Protein AF-A0A140G4X2-F1 (afdb_monomer_lite)

pLDDT: mean 81.14, std 12.69, range [40.03, 97.06]

Secondary structure (DSSP, 8-state):
-----HHHHHHHHH-TTS----HHHHS-TTSPPPPHHHHHHHHHHHHHHHHHT-SSGGGSPPHHHHHHHHHHHS---

Organism: NCBI:txid316732

Radius of gyration: 13.96 Å; chains: 1; bounding box: 34×36×27 Å

InterPro domains:
  IPR051420 Ser/Thr Protein Kinases with Diverse Regulatory Roles [PTHR48005] (1-71)

Structure (mmCIF, N/CA/C/O backbone):
data_AF-A0A140G4X2-F1
#
_entry.id   AF-A0A140G4X2-F1
#
loop_
_atom_site.group_PDB
_atom_site.id
_atom_site.type_symbol
_atom_site.label_atom_id
_atom_site.label_alt_id
_atom_site.label_comp_id
_atom_site.label_asym_id
_atom_site.label_entity_id
_atom_site.label_seq_id
_atom_site.pdbx_PDB_ins_code
_atom_site.Cartn_x
_atom_site.Cartn_y
_atom_site.Cartn_z
_atom_site.occupancy
_atom_site.B_iso_or_equiv
_atom_site.auth_seq_id
_atom_site.auth_comp_id
_atom_site.auth_asym_id
_atom_site.auth_atom_id
_atom_site.pdbx_PDB_model_num
ATOM 1 N N . MET A 1 1 ? -18.571 19.749 -7.614 1.00 40.03 1 MET A N 1
ATOM 2 C CA . MET A 1 1 ? -18.076 18.397 -7.275 1.00 40.03 1 MET A CA 1
ATOM 3 C C . MET A 1 1 ? -16.823 18.563 -6.431 1.00 40.03 1 MET A C 1
ATOM 5 O O . MET A 1 1 ? -15.934 19.281 -6.863 1.00 40.03 1 MET A O 1
ATOM 9 N N . LYS A 1 2 ? -16.785 18.010 -5.214 1.00 61.69 2 LYS A N 1
ATOM 10 C CA . LYS A 1 2 ? -15.589 17.990 -4.357 1.00 61.69 2 LYS A CA 1
ATOM 11 C C . LYS A 1 2 ? -15.174 16.531 -4.197 1.00 61.69 2 LYS A C 1
ATOM 13 O O . LYS A 1 2 ? -15.692 15.840 -3.332 1.00 61.69 2 LYS A O 1
ATOM 18 N N . GLY A 1 3 ? -14.325 16.063 -5.096 1.00 66.56 3 GLY A N 1
ATOM 19 C CA . GLY A 1 3 ? -13.711 14.742 -5.048 1.00 66.56 3 GLY A CA 1
ATOM 20 C C . GLY A 1 3 ? -12.337 14.853 -5.692 1.00 66.56 3 GLY A C 1
ATOM 21 O O . GLY A 1 3 ? -12.197 15.563 -6.688 1.00 66.56 3 GLY A O 1
ATOM 22 N N . LYS A 1 4 ? -11.331 14.225 -5.087 1.00 70.75 4 LYS A N 1
ATOM 23 C CA . LYS A 1 4 ? -9.961 14.176 -5.612 1.00 70.75 4 LYS A CA 1
ATOM 24 C C . LYS A 1 4 ? -9.960 13.221 -6.806 1.00 70.75 4 LYS A C 1
ATOM 26 O O . LYS A 1 4 ? -10.543 12.138 -6.716 1.00 70.75 4 LYS A O 1
ATOM 31 N N . HIS A 1 5 ? -9.380 13.615 -7.935 1.00 81.81 5 HIS A N 1
ATOM 32 C CA . HIS A 1 5 ? -9.368 12.735 -9.104 1.00 81.81 5 HIS A CA 1
ATOM 33 C C . HIS A 1 5 ? -8.395 11.566 -8.850 1.00 81.81 5 HIS A C 1
ATOM 35 O O . HIS A 1 5 ? -7.292 11.815 -8.360 1.00 81.81 5 HIS A O 1
ATOM 41 N N . PRO A 1 6 ? -8.715 10.305 -9.212 1.00 75.69 6 PRO A N 1
ATOM 42 C CA . PRO A 1 6 ? -7.817 9.168 -8.970 1.00 75.69 6 PRO A CA 1
ATOM 43 C C . PRO A 1 6 ? -6.404 9.373 -9.533 1.00 75.69 6 PRO A C 1
ATOM 45 O O . PRO A 1 6 ? -5.415 9.001 -8.910 1.00 75.69 6 PRO A O 1
ATOM 48 N N . GLY A 1 7 ? -6.293 10.051 -10.679 1.00 79.56 7 GLY A N 1
ATOM 49 C CA . GLY A 1 7 ? -5.001 10.425 -11.259 1.00 79.56 7 GLY A CA 1
ATOM 50 C C . GLY A 1 7 ? -4.168 11.370 -10.382 1.00 79.56 7 GLY A C 1
ATOM 51 O O . GLY A 1 7 ? -2.952 11.234 -10.350 1.00 79.56 7 GLY A O 1
ATOM 52 N N . GLU A 1 8 ? -4.786 12.283 -9.627 1.00 78.75 8 GLU A N 1
ATOM 53 C CA . GLU A 1 8 ? -4.065 13.178 -8.704 1.00 78.75 8 GLU A CA 1
ATOM 54 C C . GLU A 1 8 ? -3.505 12.412 -7.500 1.00 78.75 8 GLU A C 1
ATOM 56 O O . GLU A 1 8 ? -2.416 12.723 -7.013 1.00 78.75 8 GLU A O 1
ATOM 61 N N . ILE A 1 9 ? -4.229 11.383 -7.046 1.00 78.12 9 ILE A N 1
ATOM 62 C CA . ILE A 1 9 ? -3.787 10.482 -5.977 1.00 78.12 9 ILE A CA 1
ATOM 63 C C . ILE A 1 9 ? -2.584 9.672 -6.468 1.00 78.12 9 ILE A C 1
ATOM 65 O O . ILE A 1 9 ? -1.536 9.695 -5.833 1.00 78.12 9 ILE A O 1
ATOM 69 N N . ILE A 1 10 ? -2.678 9.049 -7.646 1.00 76.50 10 ILE A N 1
ATOM 70 C CA . ILE A 1 10 ? -1.585 8.249 -8.225 1.00 76.50 10 ILE A CA 1
ATOM 71 C C . ILE A 1 10 ? -0.323 9.095 -8.445 1.00 76.50 10 ILE A C 1
ATOM 73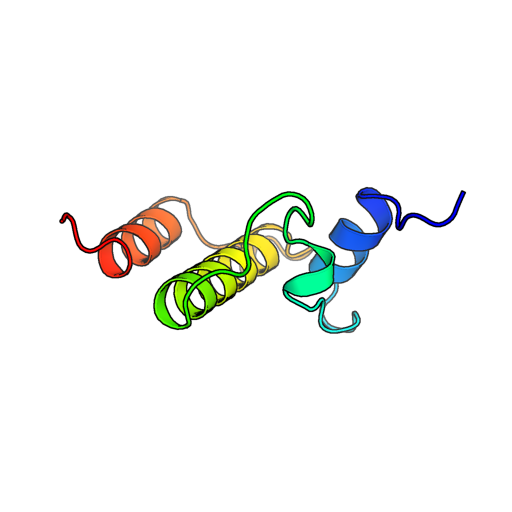 O O . ILE A 1 10 ? 0.774 8.670 -8.085 1.00 76.50 10 ILE A O 1
ATOM 77 N N . LEU A 1 11 ? -0.463 10.309 -8.987 1.00 77.06 11 LEU A N 1
ATOM 78 C CA . LEU A 1 11 ? 0.664 11.233 -9.170 1.00 77.06 11 LEU A CA 1
ATOM 79 C C . LEU A 1 11 ? 1.329 11.606 -7.838 1.00 77.06 11 LEU A C 1
ATOM 81 O O . LEU A 1 11 ? 2.550 11.758 -7.779 1.00 77.06 11 LEU A O 1
ATOM 85 N N . SER A 1 12 ? 0.536 11.713 -6.770 1.00 77.06 12 SER A N 1
ATOM 86 C CA . SER A 1 12 ? 1.036 11.947 -5.416 1.00 77.06 12 SER A CA 1
ATOM 87 C C . SER A 1 12 ? 1.683 10.690 -4.804 1.00 77.06 12 SER A C 1
ATOM 89 O O . SER A 1 12 ? 2.575 10.810 -3.984 1.00 77.06 12 SER A O 1
ATOM 91 N N . MET A 1 13 ? 1.328 9.473 -5.218 1.00 76.38 13 MET A N 1
ATOM 92 C CA . MET A 1 13 ? 2.032 8.254 -4.770 1.00 76.38 13 MET A CA 1
ATOM 93 C C . MET A 1 13 ? 3.364 8.042 -5.504 1.00 76.38 13 MET A C 1
ATOM 95 O O . MET A 1 13 ? 4.313 7.502 -4.947 1.00 76.38 13 MET A O 1
ATOM 99 N N . ALA A 1 14 ? 3.447 8.451 -6.771 1.00 74.50 14 ALA A N 1
ATOM 100 C CA . ALA A 1 14 ? 4.588 8.145 -7.634 1.00 74.50 14 ALA A CA 1
ATOM 101 C C . ALA A 1 14 ? 5.825 9.040 -7.405 1.00 74.50 14 ALA A C 1
ATOM 103 O O . ALA A 1 14 ? 6.919 8.722 -7.886 1.00 74.50 14 ALA A O 1
ATOM 104 N N . SER A 1 15 ? 5.664 10.176 -6.714 1.00 69.75 15 SER A N 1
ATOM 105 C CA . SER A 1 15 ? 6.719 11.177 -6.521 1.00 69.75 15 SER A CA 1
ATOM 106 C C . SER A 1 15 ? 7.371 11.078 -5.133 1.00 69.75 15 SER A C 1
ATOM 108 O O . SER A 1 15 ? 6.660 11.095 -4.132 1.00 69.75 15 SER A O 1
ATOM 110 N N . PRO A 1 16 ? 8.716 11.092 -5.032 1.00 60.59 16 PRO A N 1
ATOM 111 C CA . PRO A 1 16 ? 9.417 11.068 -3.745 1.00 60.59 16 PRO A CA 1
ATOM 112 C C . PRO A 1 16 ? 9.178 12.310 -2.868 1.00 60.59 16 PRO A C 1
ATOM 114 O O . PRO A 1 16 ? 9.474 12.282 -1.680 1.00 60.59 16 PRO A O 1
ATOM 117 N N . SER A 1 17 ? 8.685 13.409 -3.453 1.00 61.22 17 SER A N 1
ATOM 118 C CA . SER A 1 17 ? 8.414 14.682 -2.763 1.00 61.22 17 SER A CA 1
ATOM 119 C C . SER A 1 17 ? 6.919 14.940 -2.551 1.00 61.22 17 SER A C 1
ATOM 121 O O . SER A 1 17 ? 6.532 16.040 -2.145 1.00 61.22 17 SER A O 1
ATOM 123 N N . ALA A 1 18 ? 6.057 13.996 -2.913 1.00 60.16 18 ALA A N 1
ATOM 124 C CA . ALA A 1 18 ? 4.629 14.215 -2.805 1.00 60.16 18 ALA A CA 1
ATOM 125 C C . ALA A 1 18 ? 4.140 14.109 -1.359 1.00 60.16 18 ALA A C 1
ATOM 127 O O . ALA A 1 18 ? 4.768 13.488 -0.503 1.00 60.16 18 ALA A O 1
ATOM 128 N N . LYS A 1 19 ? 3.008 14.772 -1.098 1.00 63.59 19 LYS A N 1
ATOM 129 C CA . LYS A 1 19 ? 2.323 14.711 0.192 1.00 63.59 19 LYS A CA 1
ATOM 130 C C . LYS A 1 19 ? 2.062 13.256 0.563 1.00 63.59 19 LYS A C 1
ATOM 132 O O . LYS A 1 19 ? 1.562 12.497 -0.262 1.00 63.59 19 LYS A O 1
ATOM 137 N N . GLU A 1 20 ? 2.350 12.927 1.816 1.00 66.81 20 GLU A N 1
ATOM 138 C CA . GLU A 1 20 ? 1.977 11.656 2.421 1.00 66.81 20 GLU A CA 1
ATOM 139 C C . GLU A 1 20 ? 0.452 11.503 2.325 1.00 66.81 20 GLU A C 1
ATOM 141 O O . GLU A 1 20 ? -0.305 12.296 2.889 1.00 66.81 20 GLU A O 1
ATOM 146 N N . ILE A 1 21 ? 0.005 10.553 1.504 1.00 74.19 21 ILE A N 1
ATOM 147 C CA . ILE A 1 21 ? -1.412 10.223 1.354 1.00 74.19 21 ILE A CA 1
ATOM 148 C C . ILE A 1 21 ? -1.833 9.468 2.606 1.00 74.19 21 ILE A C 1
ATOM 150 O O . ILE A 1 21 ? -1.188 8.494 2.998 1.00 74.19 21 ILE A O 1
ATOM 154 N N . THR A 1 22 ? -2.909 9.922 3.241 1.00 78.75 22 THR A N 1
ATOM 155 C CA . THR A 1 22 ? -3.440 9.258 4.430 1.00 78.75 22 THR A CA 1
ATOM 156 C C . THR A 1 22 ? -4.336 8.093 4.031 1.00 78.75 22 THR A C 1
ATOM 158 O O . THR A 1 22 ? -4.947 8.089 2.961 1.00 78.75 22 THR A O 1
ATOM 161 N N . LEU A 1 23 ? -4.461 7.110 4.923 1.00 79.25 23 LEU A N 1
ATOM 162 C CA . LEU A 1 23 ? -5.328 5.956 4.699 1.00 79.25 23 LEU A CA 1
ATOM 163 C C . LEU A 1 23 ? -6.790 6.380 4.442 1.00 79.25 23 LEU A C 1
ATOM 165 O O . LEU A 1 23 ? -7.466 5.812 3.591 1.00 79.25 23 LEU A O 1
ATOM 169 N N . GLU A 1 24 ? -7.260 7.438 5.101 1.00 79.31 24 GLU A N 1
ATOM 170 C CA . GLU A 1 24 ? -8.609 7.999 4.933 1.00 79.31 24 GLU A CA 1
ATOM 171 C C . GLU A 1 24 ? -8.890 8.528 3.517 1.00 79.31 24 GLU A C 1
ATOM 173 O O . GLU A 1 24 ? -10.035 8.491 3.064 1.00 79.31 24 GLU A O 1
ATOM 178 N N . GLU A 1 25 ? -7.867 9.016 2.803 1.00 78.12 25 GLU A N 1
ATOM 179 C CA . GLU A 1 25 ? -8.024 9.531 1.436 1.00 78.12 25 GLU A CA 1
ATOM 180 C C . GLU A 1 25 ? -8.221 8.414 0.400 1.00 78.12 25 GLU A C 1
ATOM 182 O O . GLU A 1 25 ? -8.730 8.680 -0.691 1.00 78.12 25 GLU A O 1
ATOM 187 N N . VAL A 1 26 ? -7.811 7.183 0.725 1.00 80.81 26 VAL A N 1
ATOM 188 C CA . VAL A 1 26 ? -7.814 6.034 -0.200 1.00 80.81 26 VAL A CA 1
ATOM 189 C C . VAL A 1 26 ? -8.757 4.909 0.217 1.00 80.81 26 VAL A C 1
ATOM 191 O O . VAL A 1 26 ? -9.094 4.063 -0.610 1.00 80.81 26 VAL A O 1
ATOM 194 N N . THR A 1 27 ? -9.202 4.891 1.473 1.00 82.94 27 THR A N 1
ATOM 195 C CA . THR A 1 27 ? -10.144 3.882 1.967 1.00 82.94 27 THR A CA 1
ATOM 196 C C . THR A 1 27 ? -11.549 4.177 1.448 1.00 82.94 27 THR A C 1
ATOM 198 O O . THR A 1 27 ? 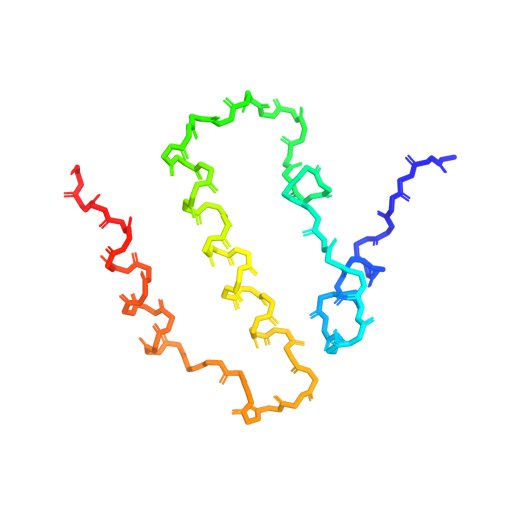-11.987 5.327 1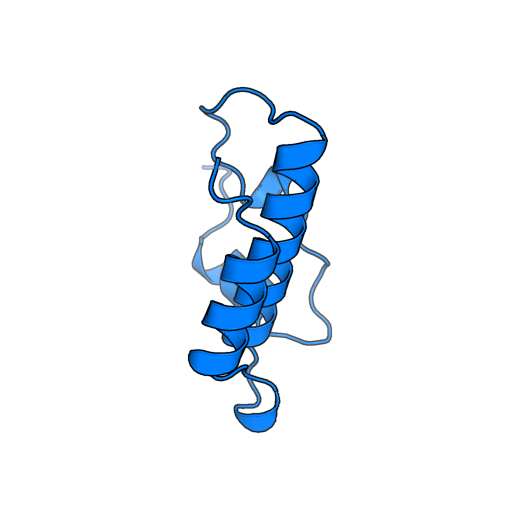.403 1.00 82.94 27 THR A O 1
ATOM 201 N N . ASP A 1 28 ? -12.286 3.133 1.064 1.00 85.25 28 ASP A N 1
ATOM 202 C CA . ASP A 1 28 ? -13.689 3.274 0.680 1.00 85.25 28 ASP A CA 1
ATOM 203 C C . ASP A 1 28 ? -14.517 3.709 1.897 1.00 85.25 28 ASP A C 1
ATOM 205 O O . ASP A 1 28 ? -14.765 2.929 2.814 1.00 85.25 28 ASP A O 1
ATOM 209 N N . GLN A 1 29 ? -14.963 4.965 1.891 1.00 84.50 29 GLN A N 1
ATOM 210 C CA . GLN A 1 29 ? -15.704 5.588 2.994 1.00 84.50 29 GLN A CA 1
ATOM 211 C C . GLN A 1 29 ? -17.062 4.931 3.285 1.00 84.50 29 GLN A C 1
ATOM 213 O O . GLN A 1 29 ? -17.701 5.260 4.283 1.00 84.50 29 GLN A O 1
ATOM 218 N N . ARG A 1 30 ? -17.545 4.038 2.413 1.00 88.06 30 ARG A N 1
ATOM 219 C CA . ARG A 1 30 ? -18.782 3.276 2.639 1.00 88.06 30 ARG A CA 1
ATOM 220 C C . ARG A 1 30 ? -18.560 2.059 3.536 1.00 88.06 30 ARG A C 1
ATOM 222 O O . ARG A 1 30 ? -19.539 1.465 3.985 1.00 88.06 30 ARG A O 1
ATOM 229 N N . LEU A 1 31 ? -17.308 1.658 3.747 1.00 88.94 31 LEU A N 1
ATOM 230 C CA . LEU A 1 31 ? -16.952 0.554 4.629 1.00 88.94 31 LEU A CA 1
ATOM 231 C C . LEU A 1 31 ? -16.930 1.020 6.093 1.00 88.94 31 LEU A C 1
ATOM 233 O O . LEU A 1 31 ? -16.670 2.194 6.365 1.00 88.94 31 LEU A O 1
ATOM 237 N N . PRO A 1 32 ? -17.203 0.118 7.052 1.00 90.00 32 PRO A N 1
ATOM 238 C CA . PRO A 1 32 ? -17.016 0.425 8.463 1.00 90.00 32 PRO A CA 1
ATOM 239 C C . PRO A 1 32 ? -15.544 0.722 8.760 1.00 90.00 32 PRO A C 1
ATOM 241 O O . PRO A 1 32 ? -14.646 0.218 8.082 1.00 90.00 32 PRO A O 1
ATOM 244 N N . THR A 1 33 ? -15.299 1.506 9.810 1.00 89.00 33 THR A N 1
ATOM 245 C CA . THR A 1 33 ? -13.942 1.778 10.285 1.00 89.00 33 THR A CA 1
ATOM 246 C C . THR A 1 33 ? -13.223 0.455 10.585 1.00 89.00 33 THR A C 1
ATOM 248 O O . THR A 1 33 ? -13.751 -0.345 11.364 1.00 89.00 33 THR A O 1
ATOM 251 N N . PRO A 1 34 ? -12.047 0.201 9.982 1.00 88.50 34 PRO A N 1
ATOM 252 C CA . PRO A 1 34 ? -11.307 -1.036 10.200 1.00 88.50 34 PRO A CA 1
ATOM 253 C C . PRO A 1 34 ? -10.801 -1.129 11.643 1.00 88.50 34 PRO A C 1
ATOM 255 O O . PRO A 1 34 ? -10.526 -0.107 12.280 1.00 88.50 34 PRO A O 1
ATOM 258 N N . SER A 1 35 ? -10.645 -2.357 12.146 1.00 92.06 35 SER A N 1
ATOM 259 C CA . SER A 1 35 ? -9.961 -2.591 13.421 1.00 92.06 35 SER A CA 1
ATOM 260 C C . SER A 1 35 ? -8.488 -2.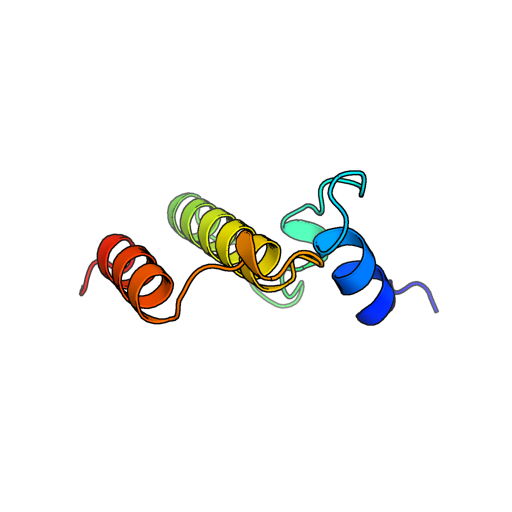158 13.328 1.00 92.06 35 SER A C 1
ATOM 262 O O . SER A 1 35 ? -7.963 -2.041 12.216 1.00 92.06 35 SER A O 1
ATOM 264 N N . PRO A 1 36 ? -7.802 -1.910 14.458 1.00 89.50 36 PRO A N 1
ATOM 265 C CA . PRO A 1 36 ? -6.389 -1.525 14.452 1.00 89.50 36 PRO A CA 1
ATOM 266 C C . PRO A 1 36 ? -5.492 -2.497 13.673 1.00 89.50 36 PRO A C 1
ATOM 268 O O . PRO A 1 36 ? -4.601 -2.059 12.953 1.00 89.50 36 PRO A O 1
ATOM 271 N N . GLU A 1 37 ? -5.769 -3.799 13.754 1.00 88.75 37 GLU A N 1
ATOM 272 C CA . GLU A 1 37 ? -5.020 -4.848 13.053 1.00 88.75 37 GLU A CA 1
ATOM 273 C C . GLU A 1 37 ? -5.160 -4.708 11.532 1.00 88.75 37 GLU A C 1
ATOM 275 O O . GLU A 1 37 ? -4.165 -4.640 10.813 1.00 88.75 37 GLU A O 1
ATOM 280 N N . ILE A 1 38 ? -6.396 -4.551 11.046 1.00 88.62 38 ILE A N 1
ATOM 281 C CA . ILE A 1 38 ? -6.674 -4.324 9.620 1.00 88.62 38 ILE A CA 1
ATOM 282 C C . ILE A 1 38 ? -6.061 -2.996 9.156 1.00 88.62 38 ILE A C 1
ATOM 284 O O . ILE A 1 38 ? -5.626 -2.861 8.014 1.00 88.62 38 ILE A O 1
ATOM 288 N N . GLN A 1 39 ? -6.010 -1.991 10.029 1.00 88.38 39 GLN A N 1
ATOM 289 C CA . GLN A 1 39 ? -5.421 -0.693 9.709 1.00 88.38 39 GLN A CA 1
ATOM 290 C C . GLN A 1 39 ? -3.913 -0.805 9.420 1.00 88.38 39 GLN A C 1
ATOM 292 O O . GLN A 1 39 ? -3.433 -0.201 8.460 1.00 88.38 39 GLN A O 1
ATOM 297 N N . GLU A 1 40 ? -3.185 -1.623 10.182 1.00 86.56 40 GLU A N 1
ATOM 298 C CA . GLU A 1 40 ? -1.762 -1.918 9.944 1.00 86.56 40 GLU A CA 1
ATOM 299 C C . GLU A 1 40 ? -1.531 -2.698 8.63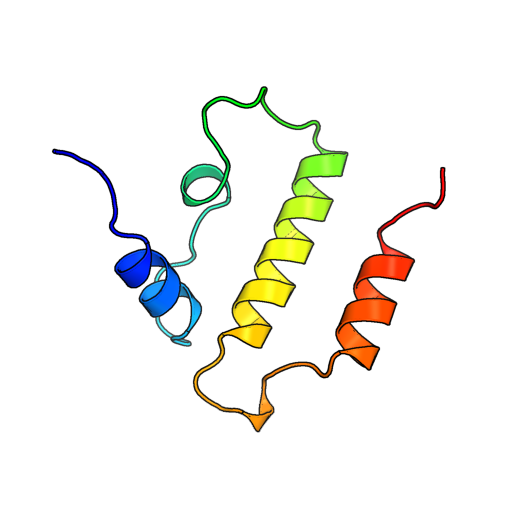7 1.00 86.56 40 GLU A C 1
ATOM 301 O O . GLU A 1 40 ? -0.606 -2.392 7.869 1.00 86.56 40 GLU A O 1
ATOM 306 N N . GLU A 1 41 ? -2.404 -3.660 8.324 1.00 88.25 41 GLU A N 1
ATOM 307 C CA . GLU A 1 41 ? -2.380 -4.368 7.036 1.00 88.25 41 GLU A CA 1
ATOM 308 C C . GLU A 1 41 ? -2.587 -3.394 5.867 1.00 88.25 41 GLU A C 1
ATOM 310 O O . GLU A 1 41 ? -1.810 -3.382 4.907 1.00 88.25 41 GLU A O 1
ATOM 315 N N . LEU A 1 42 ? -3.579 -2.505 5.971 1.00 88.44 42 LEU A N 1
ATOM 316 C CA . LEU A 1 42 ? -3.853 -1.487 4.958 1.00 88.44 42 LEU A CA 1
ATOM 317 C C . LEU A 1 42 ? -2.677 -0.519 4.774 1.00 88.44 42 LEU A C 1
ATOM 319 O O . LEU A 1 42 ? -2.338 -0.181 3.636 1.00 88.44 42 LEU A O 1
ATOM 323 N N . ILE A 1 43 ? -2.014 -0.105 5.859 1.00 86.75 43 ILE A N 1
ATOM 324 C CA . ILE A 1 43 ? -0.794 0.715 5.789 1.00 86.75 43 ILE A CA 1
ATOM 325 C C . ILE A 1 43 ? 0.296 -0.020 5.008 1.00 86.75 43 ILE A C 1
ATOM 327 O O . ILE A 1 43 ? 0.986 0.591 4.184 1.00 86.75 43 ILE A O 1
ATOM 331 N N . THR A 1 44 ? 0.463 -1.324 5.223 1.00 87.75 44 THR A N 1
ATOM 332 C CA . THR A 1 44 ? 1.472 -2.083 4.479 1.00 87.75 44 THR A CA 1
ATOM 333 C C . THR A 1 44 ? 1.107 -2.229 3.007 1.00 87.75 44 THR A C 1
ATOM 335 O O . THR A 1 44 ? 1.950 -1.958 2.147 1.00 87.75 44 THR A O 1
ATOM 338 N N . ILE A 1 45 ? -0.146 -2.555 2.691 1.00 89.44 45 ILE A N 1
ATOM 339 C CA . ILE A 1 45 ? -0.634 -2.606 1.306 1.00 89.44 45 ILE A CA 1
ATOM 340 C C . ILE A 1 45 ? -0.391 -1.261 0.611 1.00 89.44 45 ILE A C 1
ATOM 342 O O . ILE A 1 45 ? 0.097 -1.226 -0.521 1.00 89.44 45 ILE A O 1
ATOM 346 N N . MET A 1 46 ? -0.641 -0.146 1.300 1.00 86.94 46 MET A N 1
ATOM 347 C CA . MET A 1 46 ? -0.399 1.196 0.772 1.00 86.94 46 MET A CA 1
ATOM 348 C C . MET A 1 46 ? 1.091 1.466 0.516 1.00 86.94 46 MET A C 1
ATOM 350 O O . MET A 1 46 ? 1.440 2.028 -0.526 1.00 86.94 46 MET A O 1
ATOM 354 N N . LYS A 1 47 ? 1.989 1.025 1.407 1.00 86.50 47 LYS A N 1
ATOM 355 C CA . LYS A 1 47 ? 3.449 1.109 1.200 1.00 86.50 47 LYS A CA 1
ATOM 356 C C . LYS A 1 47 ? 3.893 0.306 -0.024 1.00 86.50 47 LYS A C 1
ATOM 358 O O . LYS A 1 47 ? 4.651 0.823 -0.846 1.00 86.50 47 LYS A O 1
ATOM 363 N N . ILE A 1 48 ? 3.388 -0.919 -0.184 1.00 90.62 48 ILE A N 1
ATOM 364 C CA . ILE A 1 48 ? 3.678 -1.770 -1.349 1.00 90.62 48 ILE A CA 1
ATOM 365 C C . ILE A 1 48 ? 3.173 -1.100 -2.629 1.00 90.62 48 ILE A C 1
ATOM 367 O O . ILE A 1 48 ? 3.935 -0.958 -3.586 1.00 90.62 48 ILE A O 1
ATOM 371 N N . ALA A 1 49 ? 1.917 -0.646 -2.645 1.00 89.69 49 ALA A N 1
ATOM 372 C CA . ALA A 1 49 ? 1.314 0.023 -3.795 1.00 89.69 49 ALA A CA 1
ATOM 373 C C . ALA A 1 49 ? 2.108 1.275 -4.201 1.00 89.69 49 ALA A C 1
ATOM 375 O O . ALA A 1 49 ? 2.407 1.467 -5.378 1.00 89.69 49 ALA A O 1
ATOM 376 N N . THR A 1 50 ? 2.529 2.080 -3.223 1.00 86.12 50 THR A N 1
ATOM 377 C CA . THR A 1 50 ? 3.360 3.274 -3.442 1.00 86.12 50 THR A CA 1
ATOM 378 C C . THR A 1 50 ? 4.713 2.910 -4.058 1.00 86.12 50 THR A C 1
ATOM 380 O O . THR A 1 50 ? 5.122 3.510 -5.051 1.00 86.12 50 THR A O 1
ATOM 383 N N . ALA A 1 51 ? 5.385 1.876 -3.543 1.00 89.25 51 ALA A N 1
ATOM 384 C CA . ALA A 1 51 ? 6.643 1.392 -4.111 1.00 89.25 51 ALA A CA 1
ATOM 385 C C . ALA A 1 51 ? 6.471 0.865 -5.550 1.00 89.25 51 ALA A C 1
ATOM 387 O O . ALA A 1 51 ? 7.315 1.121 -6.410 1.00 89.25 51 ALA A O 1
ATOM 388 N N . CYS A 1 52 ? 5.355 0.192 -5.851 1.00 91.88 52 CYS A N 1
ATOM 389 C CA . CYS A 1 52 ? 5.032 -0.283 -7.202 1.00 91.88 52 CYS A CA 1
ATOM 390 C C . CYS A 1 52 ? 4.836 0.863 -8.205 1.00 91.88 52 CYS A C 1
ATOM 392 O O . CYS A 1 52 ? 5.187 0.725 -9.378 1.00 91.88 52 CYS A O 1
ATOM 394 N N . LEU A 1 53 ? 4.296 1.994 -7.746 1.00 89.00 53 LEU A N 1
ATOM 395 C CA . LEU A 1 53 ? 4.031 3.181 -8.561 1.00 89.00 53 LEU A CA 1
ATOM 396 C C . LEU A 1 53 ? 5.252 4.097 -8.731 1.00 89.00 53 LEU A C 1
ATOM 398 O O . LEU A 1 53 ? 5.144 5.128 -9.393 1.00 89.00 53 LEU A O 1
ATOM 402 N N . ASN A 1 54 ? 6.416 3.744 -8.176 1.00 87.31 54 ASN A N 1
ATOM 403 C CA . ASN A 1 54 ? 7.598 4.598 -8.236 1.00 87.31 54 ASN A CA 1
ATOM 404 C C . ASN A 1 54 ? 8.003 4.912 -9.690 1.00 87.31 54 ASN A C 1
ATOM 406 O O . ASN A 1 54 ? 8.101 4.023 -10.545 1.00 87.31 54 ASN A O 1
ATOM 410 N N . ASN A 1 55 ? 8.280 6.185 -9.978 1.00 86.62 55 ASN A N 1
ATOM 411 C CA . ASN A 1 55 ? 8.715 6.616 -11.308 1.00 86.62 55 ASN A CA 1
ATOM 412 C C . ASN A 1 55 ? 10.048 5.987 -11.738 1.00 86.62 55 ASN A C 1
ATOM 414 O O . ASN A 1 55 ? 10.262 5.784 -12.931 1.00 86.62 55 ASN A O 1
ATOM 418 N N . ASN A 1 56 ? 10.924 5.645 -10.790 1.00 88.50 56 ASN A N 1
ATOM 419 C CA . ASN A 1 56 ? 12.153 4.911 -11.062 1.00 88.50 56 ASN A CA 1
ATOM 420 C C . ASN A 1 56 ? 11.890 3.391 -11.012 1.00 88.50 56 ASN A C 1
ATOM 422 O O . ASN A 1 56 ? 11.596 2.859 -9.937 1.00 88.50 56 ASN A O 1
ATOM 426 N N . PRO A 1 57 ? 12.057 2.660 -12.132 1.00 91.62 57 PRO A N 1
ATOM 427 C CA . PRO A 1 57 ? 11.845 1.215 -12.179 1.00 91.62 57 PRO A CA 1
ATOM 428 C C 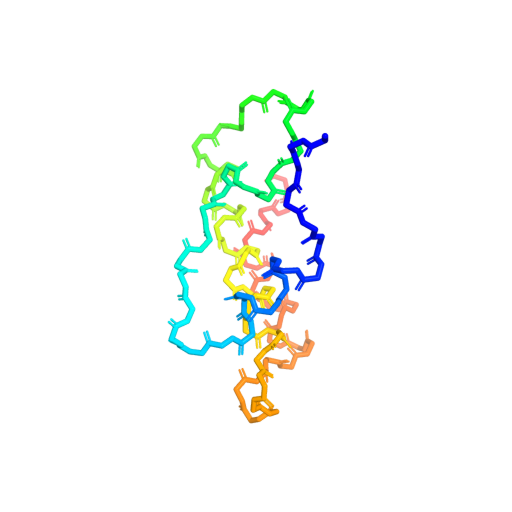. PRO A 1 57 ? 12.715 0.417 -11.201 1.00 91.62 57 PRO A C 1
ATOM 430 O O . PRO A 1 57 ? 12.298 -0.652 -10.772 1.00 91.62 57 PRO A O 1
ATOM 433 N N . GLN A 1 58 ? 13.893 0.925 -10.823 1.00 93.00 58 GLN A N 1
ATOM 434 C CA . GLN A 1 58 ? 14.811 0.228 -9.910 1.00 93.00 58 GLN A CA 1
ATOM 435 C C . GLN A 1 58 ? 14.304 0.180 -8.463 1.00 93.00 58 GLN A C 1
ATOM 437 O O . GLN A 1 58 ? 14.738 -0.675 -7.699 1.00 93.00 58 GLN A O 1
ATOM 442 N N . TYR A 1 59 ? 13.392 1.081 -8.083 1.00 90.38 59 TYR A N 1
ATOM 443 C CA . TYR A 1 59 ? 12.768 1.077 -6.756 1.00 90.38 59 TYR A CA 1
ATOM 444 C C . TYR A 1 59 ? 11.465 0.275 -6.709 1.00 90.38 59 TYR A C 1
ATOM 446 O O . TYR A 1 59 ? 10.899 0.106 -5.629 1.00 90.38 59 TYR A O 1
ATOM 454 N N . ARG A 1 60 ? 10.973 -0.219 -7.853 1.00 94.62 60 ARG A N 1
ATOM 455 C CA . ARG A 1 60 ? 9.755 -1.031 -7.881 1.00 94.62 60 ARG A CA 1
ATOM 456 C C . ARG A 1 60 ? 10.065 -2.441 -7.378 1.00 94.62 60 ARG A C 1
ATOM 458 O O . ARG A 1 60 ? 11.017 -3.057 -7.862 1.00 94.62 60 ARG A O 1
ATOM 465 N N . PRO A 1 61 ? 9.269 -2.984 -6.445 1.00 95.69 61 PRO A N 1
ATOM 466 C CA . PRO A 1 61 ? 9.448 -4.352 -5.991 1.00 95.69 61 PRO A CA 1
ATOM 467 C C . PRO A 1 61 ? 9.082 -5.346 -7.098 1.00 95.69 61 PRO A C 1
ATOM 469 O O . PRO A 1 61 ? 8.263 -5.074 -7.978 1.00 95.69 61 PRO A O 1
ATOM 472 N N . THR A 1 62 ? 9.679 -6.533 -7.036 1.00 97.06 62 THR A N 1
ATOM 473 C CA . THR A 1 62 ? 9.279 -7.650 -7.900 1.00 97.06 62 THR A CA 1
ATOM 474 C C . THR A 1 62 ? 8.013 -8.313 -7.361 1.00 97.06 62 THR A C 1
ATOM 476 O O . THR A 1 62 ? 7.764 -8.297 -6.157 1.00 97.06 62 THR A O 1
ATOM 479 N N . MET A 1 63 ? 7.245 -8.987 -8.223 1.00 96.31 63 MET A N 1
ATOM 480 C CA . MET A 1 63 ? 6.084 -9.772 -7.773 1.00 96.31 63 MET A CA 1
ATOM 481 C C . MET A 1 63 ? 6.450 -10.856 -6.751 1.00 96.31 63 MET A C 1
ATOM 483 O O . MET A 1 63 ? 5.642 -11.161 -5.882 1.00 96.31 63 MET A O 1
ATOM 487 N N . HIS A 1 64 ? 7.670 -11.401 -6.814 1.00 95.88 64 HIS A N 1
ATOM 488 C CA . HIS A 1 64 ? 8.161 -12.352 -5.817 1.00 95.88 64 HIS A CA 1
ATOM 489 C C . HIS A 1 64 ? 8.287 -11.708 -4.430 1.00 95.88 64 HIS A C 1
ATOM 491 O O . HIS A 1 64 ? 7.765 -12.247 -3.460 1.00 95.88 64 HIS A O 1
ATOM 497 N N . MET A 1 65 ? 8.897 -10.520 -4.349 1.00 94.44 65 MET A N 1
ATOM 498 C CA . MET A 1 65 ? 8.971 -9.751 -3.101 1.00 94.44 65 MET A CA 1
ATOM 499 C C . MET A 1 65 ? 7.576 -9.387 -2.582 1.00 94.44 65 MET A C 1
ATOM 501 O O . MET A 1 65 ? 7.313 -9.530 -1.394 1.00 94.44 65 MET A O 1
ATOM 505 N N . ILE A 1 66 ? 6.674 -8.951 -3.469 1.00 94.31 66 ILE A N 1
ATOM 506 C CA . ILE A 1 66 ? 5.293 -8.603 -3.101 1.00 94.31 66 ILE A CA 1
ATOM 507 C C . ILE A 1 66 ? 4.571 -9.817 -2.507 1.00 94.31 66 ILE A C 1
ATOM 509 O O . ILE A 1 66 ? 3.989 -9.700 -1.435 1.00 94.31 66 ILE A O 1
ATOM 513 N N . SER A 1 67 ? 4.645 -10.979 -3.163 1.00 93.69 67 SER A N 1
ATOM 514 C CA . SER A 1 67 ? 4.056 -12.228 -2.663 1.00 93.69 67 SER A CA 1
ATOM 515 C C . SER A 1 67 ? 4.586 -12.588 -1.278 1.00 93.69 67 SER A C 1
ATOM 517 O O . SER A 1 67 ? 3.787 -12.867 -0.397 1.00 93.69 67 SER A O 1
ATOM 519 N N . GLN A 1 68 ? 5.899 -12.504 -1.049 1.00 91.69 68 GLN A N 1
ATOM 520 C CA . GLN A 1 68 ? 6.481 -12.805 0.263 1.00 91.69 68 GLN A CA 1
ATOM 521 C C . GLN A 1 68 ? 6.001 -11.854 1.364 1.00 91.69 68 GLN A C 1
ATOM 523 O O . GLN A 1 68 ? 5.761 -12.294 2.485 1.00 91.69 68 GLN A O 1
ATOM 528 N N . ILE A 1 69 ? 5.871 -10.558 1.064 1.00 89.38 69 ILE A N 1
ATOM 529 C CA . ILE A 1 69 ? 5.392 -9.572 2.042 1.00 89.38 69 ILE A CA 1
ATOM 530 C C . ILE A 1 69 ? 3.922 -9.831 2.382 1.00 89.38 69 ILE A C 1
ATOM 532 O O . ILE A 1 69 ? 3.562 -9.807 3.555 1.00 89.38 69 ILE A O 1
ATOM 536 N N . LEU A 1 70 ? 3.087 -10.099 1.374 1.00 87.81 70 LEU A N 1
ATOM 537 C CA . LEU A 1 70 ? 1.668 -10.384 1.581 1.00 87.81 70 LEU A CA 1
ATOM 538 C C . LEU A 1 70 ? 1.464 -11.707 2.327 1.00 87.81 70 LEU A C 1
ATOM 540 O O . LEU A 1 70 ? 0.682 -11.746 3.268 1.00 87.81 70 LEU A O 1
ATOM 544 N N . ASP A 1 71 ? 2.215 -12.755 1.991 1.00 86.06 71 ASP A N 1
ATOM 545 C CA . ASP A 1 71 ? 2.143 -14.048 2.686 1.00 86.06 71 ASP A CA 1
ATOM 546 C C . ASP A 1 71 ? 2.602 -13.953 4.149 1.00 86.06 71 ASP A C 1
ATOM 548 O O . ASP A 1 71 ? 2.098 -14.674 5.004 1.00 86.06 71 ASP A O 1
ATOM 552 N N . ALA A 1 72 ? 3.548 -13.062 4.465 1.00 76.94 72 ALA A N 1
ATOM 553 C CA . ALA A 1 72 ? 3.995 -12.835 5.840 1.00 76.94 72 ALA A CA 1
ATOM 554 C C . ALA A 1 72 ? 2.977 -12.053 6.690 1.00 76.94 72 ALA A C 1
ATOM 556 O O . ALA A 1 72 ? 3.085 -12.053 7.917 1.00 76.94 72 ALA A O 1
ATOM 557 N N . GLN A 1 73 ? 2.032 -11.361 6.050 1.00 66.31 73 GLN A N 1
ATOM 558 C CA . GLN A 1 73 ? 1.044 -10.502 6.706 1.00 66.31 73 GLN A CA 1
ATOM 559 C C . GLN A 1 73 ? -0.372 -11.043 6.670 1.00 66.31 73 GLN A C 1
ATOM 561 O O . GLN A 1 73 ? -1.185 -10.607 7.472 1.00 66.31 73 GLN A O 1
ATOM 566 N N . ILE A 1 74 ? -0.665 -11.978 5.773 1.00 58.19 74 ILE A N 1
ATOM 567 C CA . ILE A 1 74 ? -1.877 -12.775 5.836 1.00 58.19 74 ILE A CA 1
ATOM 568 C C . ILE A 1 74 ? -1.568 -13.900 6.826 1.00 58.19 74 ILE A C 1
ATOM 570 O O . ILE A 1 74 ? -0.919 -14.875 6.431 1.00 58.19 74 ILE A O 1
ATOM 574 N N . PRO A 1 75 ? -1.996 -13.829 8.104 1.00 50.97 75 PRO A N 1
ATOM 575 C CA . PRO A 1 75 ? -2.136 -15.061 8.848 1.00 50.97 75 PRO A CA 1
ATOM 576 C C . PRO A 1 75 ? -3.152 -15.864 8.040 1.00 50.97 75 PRO A C 1
ATOM 578 O O . PRO A 1 75 ? -4.304 -15.466 7.860 1.00 50.97 75 PRO A O 1
ATOM 581 N N . LEU A 1 76 ? -2.698 -16.947 7.415 1.00 47.41 76 LEU A N 1
ATOM 582 C CA . LEU A 1 76 ? -3.629 -17.954 6.950 1.00 47.41 76 LEU A CA 1
ATOM 583 C C . LEU A 1 76 ? -4.360 -18.414 8.216 1.00 47.41 76 LEU A C 1
ATOM 585 O O . LEU A 1 76 ? -3.800 -19.204 8.974 1.00 47.41 76 LEU A O 1
ATOM 589 N N . PHE A 1 77 ? -5.577 -17.888 8.392 1.00 45.12 77 PHE A N 1
ATOM 590 C CA . PHE A 1 77 ? -6.501 -18.091 9.515 1.00 45.12 77 PHE A CA 1
ATOM 591 C C . PHE A 1 77 ? -6.182 -17.319 10.803 1.00 45.12 77 PHE A C 1
ATOM 593 O O . PHE A 1 77 ? -5.040 -17.389 11.305 1.00 45.12 77 PHE A O 1
#

Foldseek 3Di:
DDADDVVNVLVQLQDPPHDDDDLVNVDDPVDPDDDPLVVVVSVVVSVLVSQCSHPDPVSHDDPVVVVVVVVVSPPPD

Sequence (77 aa):
MKGKHPGEIILSMASPSAKEITLEEVTDQRLPTPSPEIQEELITIMKIATACLNNNPQYRPTMHMISQILDAQIPLF